Protein AF-A0A2S3ZGQ2-F1 (afdb_monomer_lite)

Organism: NCBI:txid1259217

Structure (mmCIF, N/CA/C/O backbone):
data_AF-A0A2S3ZGQ2-F1
#
_entry.id   AF-A0A2S3ZGQ2-F1
#
loop_
_atom_site.group_PDB
_atom_site.id
_atom_site.type_symbol
_atom_site.label_atom_id
_atom_site.label_alt_id
_atom_site.label_comp_id
_atom_site.label_asym_id
_atom_site.label_entity_id
_atom_site.label_seq_id
_atom_site.pdbx_PDB_ins_code
_atom_site.Cartn_x
_atom_site.Cartn_y
_atom_site.Cartn_z
_atom_site.occupancy
_atom_site.B_iso_or_equiv
_atom_site.auth_seq_id
_atom_site.auth_comp_id
_atom_site.auth_asym_id
_atom_site.auth_atom_id
_atom_site.pdbx_PDB_model_num
ATOM 1 N N . MET A 1 1 ? -3.390 -6.027 -4.469 1.00 86.38 1 MET A N 1
ATOM 2 C CA . MET A 1 1 ? -4.118 -4.735 -4.496 1.00 86.38 1 MET A CA 1
ATOM 3 C C . MET A 1 1 ? -5.632 -4.878 -4.650 1.00 86.38 1 MET A C 1
ATOM 5 O O . MET A 1 1 ? -6.342 -4.173 -3.951 1.00 86.38 1 MET A O 1
ATOM 9 N N . ALA A 1 2 ? -6.153 -5.797 -5.477 1.00 83.94 2 ALA A N 1
ATOM 10 C CA . ALA A 1 2 ? -7.603 -5.952 -5.695 1.00 83.94 2 ALA A CA 1
ATOM 11 C C . ALA A 1 2 ? -8.447 -6.063 -4.405 1.00 83.94 2 ALA A C 1
ATOM 13 O O . ALA A 1 2 ? -9.439 -5.357 -4.266 1.00 83.94 2 ALA A O 1
ATOM 14 N N . GLY A 1 3 ? -8.016 -6.861 -3.420 1.00 85.81 3 GLY A N 1
ATOM 15 C CA . GLY A 1 3 ? -8.720 -6.967 -2.133 1.00 85.81 3 GLY A CA 1
ATOM 16 C C . GLY A 1 3 ? -8.829 -5.638 -1.371 1.00 85.81 3 GLY A C 1
ATOM 17 O O . GLY A 1 3 ? -9.868 -5.350 -0.787 1.00 85.81 3 GLY A O 1
ATOM 18 N N . LEU A 1 4 ? -7.800 -4.785 -1.442 1.00 87.25 4 LEU A N 1
ATOM 19 C CA . LEU A 1 4 ? -7.829 -3.445 -0.852 1.00 87.25 4 LEU A CA 1
ATOM 20 C C . LEU A 1 4 ? -8.782 -2.509 -1.603 1.00 87.25 4 LEU A C 1
ATOM 22 O O . LEU A 1 4 ? -9.468 -1.712 -0.974 1.00 87.25 4 LEU A O 1
ATOM 26 N N . ILE A 1 5 ? -8.867 -2.622 -2.930 1.00 88.38 5 ILE A N 1
ATOM 27 C CA . ILE A 1 5 ? -9.825 -1.849 -3.734 1.00 88.38 5 ILE A CA 1
ATOM 28 C C . ILE A 1 5 ? -11.260 -2.226 -3.354 1.00 88.38 5 ILE A C 1
ATOM 30 O O . ILE A 1 5 ? -12.073 -1.341 -3.095 1.00 88.38 5 ILE A O 1
ATOM 34 N N . VAL A 1 6 ? -11.554 -3.525 -3.241 1.00 89.25 6 VAL A N 1
ATOM 35 C CA . VAL A 1 6 ? -12.868 -4.017 -2.794 1.00 89.25 6 VAL A CA 1
ATOM 36 C C . VAL A 1 6 ? -13.176 -3.541 -1.373 1.00 89.25 6 VAL A C 1
ATOM 38 O O . VAL A 1 6 ? -14.282 -3.074 -1.109 1.00 89.25 6 VAL A O 1
ATOM 41 N N . PHE A 1 7 ? -12.195 -3.586 -0.469 1.00 86.62 7 PHE A N 1
ATOM 42 C CA . PHE A 1 7 ? -12.339 -3.070 0.892 1.00 86.62 7 PHE A CA 1
ATOM 43 C C . PHE A 1 7 ? -12.689 -1.572 0.911 1.00 86.62 7 PHE A C 1
ATOM 45 O O . PHE A 1 7 ? -13.653 -1.178 1.567 1.00 86.62 7 PHE A O 1
ATOM 52 N N . GLN A 1 8 ? -11.972 -0.738 0.151 1.00 87.31 8 GLN A N 1
ATOM 53 C CA . GLN A 1 8 ? -12.269 0.697 0.067 1.00 87.31 8 GLN A CA 1
ATOM 54 C C . GLN A 1 8 ? -13.637 0.961 -0.580 1.00 87.31 8 GLN A C 1
ATOM 56 O O . GLN A 1 8 ? -14.379 1.827 -0.115 1.00 87.31 8 GLN A O 1
ATOM 61 N N . ALA A 1 9 ? -14.022 0.187 -1.599 1.00 84.06 9 ALA A N 1
ATOM 62 C CA . ALA A 1 9 ? -15.347 0.284 -2.209 1.00 84.06 9 ALA A CA 1
ATOM 63 C C . ALA A 1 9 ? -16.461 -0.057 -1.202 1.00 84.06 9 ALA A C 1
ATOM 65 O O . ALA A 1 9 ? -17.461 0.659 -1.123 1.00 84.06 9 ALA A O 1
ATOM 66 N N . ALA A 1 10 ? -16.264 -1.081 -0.366 1.00 83.69 10 ALA A N 1
ATOM 67 C CA . ALA A 1 10 ? -17.198 -1.427 0.704 1.00 83.69 10 ALA A CA 1
ATOM 68 C C . ALA A 1 10 ? -17.322 -0.303 1.751 1.00 83.69 10 ALA A C 1
ATOM 70 O O . ALA A 1 10 ? -18.431 0.009 2.190 1.00 83.69 10 ALA A O 1
ATOM 71 N N . LEU A 1 11 ? -16.216 0.358 2.117 1.00 84.12 11 LEU A N 1
ATOM 72 C CA . LEU A 1 11 ? -16.248 1.524 3.011 1.00 84.12 11 LEU A CA 1
ATOM 73 C C . LEU A 1 11 ? -17.033 2.699 2.411 1.00 84.12 11 LEU A C 1
ATOM 75 O O . LEU A 1 11 ? -17.816 3.342 3.115 1.00 84.12 11 LEU A O 1
ATOM 79 N N . ILE A 1 12 ? -16.870 2.958 1.110 1.00 84.44 12 ILE A N 1
ATOM 80 C CA . ILE A 1 12 ? -17.634 3.985 0.385 1.00 84.44 12 ILE A CA 1
ATOM 81 C C . ILE A 1 12 ? -19.126 3.636 0.354 1.00 84.44 12 ILE A C 1
ATOM 83 O O . ILE A 1 12 ? -19.959 4.523 0.557 1.00 84.44 12 ILE A O 1
ATOM 87 N N . ALA A 1 13 ? -19.466 2.356 0.176 1.00 84.19 13 ALA A N 1
ATOM 88 C CA . ALA A 1 13 ? -20.840 1.852 0.224 1.00 84.19 13 ALA A CA 1
ATOM 89 C C . ALA A 1 13 ? -21.466 1.902 1.634 1.00 84.19 13 ALA A C 1
ATOM 91 O O . ALA A 1 13 ? -22.674 1.738 1.778 1.00 84.19 13 ALA A O 1
ATOM 92 N N . GLY A 1 14 ? -20.675 2.185 2.676 1.00 81.19 14 GLY A N 1
ATOM 93 C CA . GLY A 1 14 ? -21.149 2.308 4.055 1.00 81.19 14 GLY A CA 1
ATOM 94 C C . GLY A 1 14 ? -21.094 1.012 4.861 1.00 81.19 14 GLY A C 1
ATOM 95 O O . GLY A 1 14 ? -21.750 0.923 5.898 1.00 81.19 14 GLY A O 1
ATOM 96 N N . ALA A 1 15 ? -20.309 0.022 4.425 1.00 83.12 15 ALA A N 1
ATOM 97 C CA . ALA A 1 15 ? -20.086 -1.188 5.203 1.00 83.12 15 ALA A CA 1
ATOM 98 C C . ALA A 1 15 ? -19.488 -0.849 6.587 1.00 83.12 15 ALA A C 1
ATOM 100 O O . ALA A 1 15 ? -18.647 0.053 6.692 1.00 83.12 15 ALA A O 1
ATOM 101 N N . PRO A 1 16 ? -19.857 -1.587 7.653 1.00 82.25 16 PRO A N 1
ATOM 102 C CA . PRO A 1 16 ? -19.415 -1.330 9.024 1.00 82.25 16 PRO A CA 1
ATOM 103 C C . PRO A 1 16 ? -17.975 -1.821 9.288 1.00 82.25 16 PRO A C 1
ATOM 105 O O . PRO A 1 16 ? -17.691 -2.434 10.317 1.00 82.25 16 PRO A O 1
ATOM 108 N N . LEU A 1 17 ? -17.073 -1.594 8.332 1.00 81.94 17 LEU A N 1
ATOM 109 C CA . LEU A 1 17 ? -15.675 -2.029 8.341 1.00 81.94 17 LEU A CA 1
ATOM 110 C C . LEU A 1 17 ? -14.708 -0.894 8.705 1.00 81.94 17 LEU A C 1
ATOM 112 O O . LEU A 1 17 ? -13.494 -1.092 8.689 1.00 81.94 17 LEU A O 1
ATOM 116 N N . GLY A 1 18 ? -15.220 0.289 9.057 1.00 79.44 18 GLY A N 1
ATOM 117 C CA . GLY A 1 18 ? -14.390 1.457 9.346 1.00 79.44 18 GLY A CA 1
ATOM 118 C C . GLY A 1 18 ? -13.471 1.279 10.558 1.00 79.44 18 GLY A C 1
ATOM 119 O O . GLY A 1 18 ? -12.454 1.948 10.640 1.00 79.44 18 GLY A O 1
ATOM 120 N N . GLN A 1 19 ? -13.721 0.297 11.433 1.00 80.56 19 GLN A N 1
ATOM 121 C CA . GLN A 1 19 ? -12.804 -0.056 12.527 1.00 80.56 19 GLN A CA 1
ATOM 122 C C . GLN A 1 19 ? -11.402 -0.499 12.052 1.00 80.56 19 GLN A C 1
ATOM 124 O O . GLN A 1 19 ? -10.436 -0.412 12.812 1.00 80.56 19 GLN A O 1
ATOM 129 N N . PHE A 1 20 ? -11.290 -0.973 10.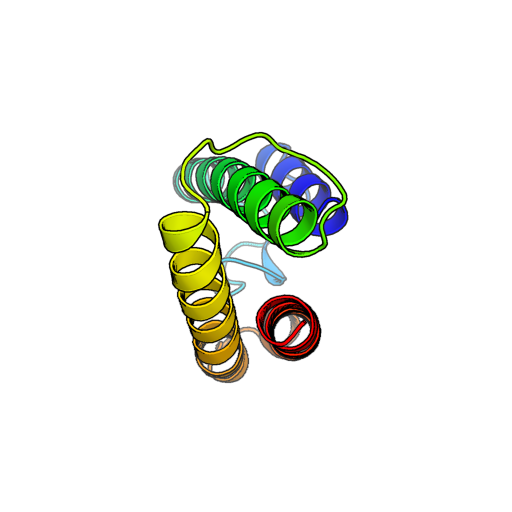806 1.00 79.50 20 PHE A N 1
ATOM 130 C CA . PHE A 1 20 ? -10.039 -1.434 10.197 1.00 79.50 20 PHE A CA 1
ATOM 131 C C . PHE A 1 20 ? -9.300 -0.337 9.418 1.00 79.50 20 PHE A C 1
ATOM 133 O O . PHE A 1 20 ? -8.254 -0.619 8.842 1.00 79.50 20 PHE A O 1
ATOM 140 N N . ALA A 1 21 ? -9.839 0.884 9.354 1.00 78.62 21 ALA A N 1
ATOM 141 C CA . ALA A 1 21 ? -9.266 1.974 8.572 1.00 78.62 21 ALA A CA 1
ATOM 142 C C . ALA A 1 21 ? -9.418 3.323 9.285 1.00 78.62 21 ALA A C 1
ATOM 144 O O . ALA A 1 21 ? -10.253 3.492 10.172 1.00 78.62 21 ALA A O 1
ATOM 145 N N . TRP A 1 22 ? -8.646 4.325 8.863 1.00 80.50 22 TRP A N 1
ATOM 146 C CA . TRP A 1 22 ? -8.788 5.707 9.338 1.00 80.50 22 TRP A CA 1
ATOM 147 C C . TRP A 1 22 ? -8.775 5.840 10.874 1.00 80.50 22 TRP A C 1
ATOM 149 O O . TRP A 1 22 ? -9.548 6.630 11.437 1.00 80.50 22 TRP A O 1
ATOM 159 N N . GLY A 1 23 ? -7.931 5.057 11.558 1.00 75.38 23 GLY A N 1
ATOM 160 C CA . GLY A 1 23 ? -7.788 5.101 13.017 1.00 75.38 23 GLY A CA 1
ATOM 161 C C . GLY A 1 23 ? -8.878 4.359 13.796 1.00 75.38 23 GLY A C 1
ATOM 162 O O . GLY A 1 23 ? -8.908 4.451 15.023 1.00 75.38 23 GLY A O 1
ATOM 163 N N . GLY A 1 24 ? -9.803 3.680 13.111 1.00 77.75 24 GLY A N 1
ATOM 164 C CA . GLY A 1 24 ? -10.856 2.851 13.703 1.00 77.75 24 GLY A CA 1
ATOM 165 C C . GLY A 1 24 ? -11.909 3.583 14.542 1.00 77.75 24 GLY A C 1
ATOM 166 O O . GLY A 1 24 ? -12.632 2.942 15.299 1.00 77.75 24 GLY A O 1
ATOM 167 N N . GLN A 1 25 ? -11.997 4.911 14.427 1.00 78.19 25 GLN A N 1
ATOM 168 C CA . GLN A 1 25 ? -12.915 5.743 15.220 1.00 78.19 25 GLN A CA 1
ATOM 169 C C . GLN A 1 25 ? -14.379 5.616 14.784 1.00 78.19 25 GLN A C 1
ATOM 171 O O . GLN A 1 25 ? -15.281 5.764 15.602 1.00 78.19 25 GLN A O 1
ATOM 176 N N . ASP A 1 26 ? -14.611 5.328 13.502 1.00 80.38 26 ASP A N 1
ATOM 177 C CA . ASP A 1 26 ? -15.945 5.261 12.919 1.00 80.38 26 ASP A CA 1
ATOM 178 C C . ASP A 1 26 ? -16.224 3.840 12.446 1.00 80.38 26 ASP A C 1
ATOM 180 O O . ASP A 1 26 ? -15.505 3.310 11.601 1.00 80.38 26 ASP A O 1
ATOM 184 N N . ARG A 1 27 ? -17.297 3.216 12.941 1.00 79.25 27 ARG A N 1
ATOM 185 C CA . ARG A 1 27 ? -17.721 1.901 12.436 1.00 79.25 27 ARG A CA 1
ATOM 186 C C . ARG A 1 27 ? -18.224 2.005 10.995 1.00 79.25 27 ARG A C 1
ATOM 188 O O . ARG A 1 27 ? -17.866 1.174 10.165 1.00 79.25 27 ARG A O 1
ATOM 195 N N . VAL A 1 28 ? -19.008 3.045 10.705 1.00 83.12 28 VAL A N 1
ATOM 196 C CA . VAL A 1 28 ? -19.469 3.422 9.363 1.00 83.12 28 VAL A CA 1
ATOM 197 C C . VAL A 1 28 ? -18.828 4.751 8.997 1.00 83.12 28 VAL A C 1
ATOM 199 O O . VAL A 1 28 ? -18.934 5.721 9.741 1.00 83.12 28 VAL A O 1
ATOM 202 N N . LEU A 1 29 ? -18.167 4.800 7.845 1.00 77.75 29 LEU A N 1
ATOM 203 C CA . LEU A 1 29 ? -17.340 5.940 7.480 1.00 77.75 29 LEU A CA 1
ATOM 204 C C . LEU A 1 29 ? -18.181 7.193 7.142 1.00 77.75 29 LEU A C 1
ATOM 206 O O . LEU A 1 29 ? -19.063 7.110 6.273 1.00 77.75 29 LEU A O 1
ATOM 210 N N . PRO A 1 30 ? -17.891 8.365 7.745 1.00 82.75 30 PRO A N 1
ATOM 211 C CA . PRO A 1 30 ? -18.504 9.634 7.363 1.00 82.75 30 PRO A CA 1
ATOM 212 C C . PRO A 1 30 ? -18.037 10.075 5.969 1.00 82.75 30 PRO A C 1
ATOM 214 O O . PRO A 1 30 ? -16.951 9.711 5.512 1.00 82.75 30 PRO A O 1
ATOM 217 N N . ILE A 1 31 ? -18.830 10.916 5.298 1.00 81.06 31 ILE A N 1
ATOM 218 C CA . ILE A 1 31 ? -18.630 11.336 3.894 1.00 81.06 31 ILE A CA 1
ATOM 219 C C . ILE A 1 31 ? -17.197 11.823 3.612 1.00 81.06 31 ILE A C 1
ATOM 221 O O . ILE A 1 31 ? -16.598 11.442 2.608 1.00 81.06 31 ILE A O 1
ATOM 225 N N . ARG A 1 32 ? -16.601 12.597 4.530 1.00 81.31 32 ARG A N 1
ATOM 226 C CA . ARG A 1 32 ? -15.225 13.108 4.387 1.00 81.31 32 ARG A CA 1
ATOM 227 C C . ARG A 1 32 ? -14.182 11.991 4.267 1.00 81.31 32 ARG A C 1
ATOM 229 O O . ARG A 1 32 ? -13.271 12.087 3.455 1.00 81.31 32 ARG A O 1
ATOM 236 N N . LYS A 1 33 ? -14.332 10.911 5.037 1.00 81.50 33 LYS A N 1
ATOM 23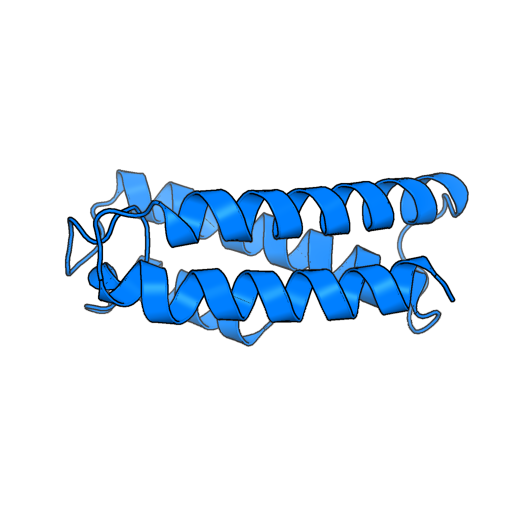7 C CA . LYS A 1 33 ? -13.422 9.755 4.997 1.00 81.50 33 LYS A CA 1
ATOM 238 C C . LYS A 1 33 ? -13.724 8.823 3.812 1.00 81.50 33 LYS A C 1
ATOM 240 O O . LYS A 1 33 ? -12.828 8.127 3.335 1.00 81.50 33 LYS A O 1
ATOM 245 N N . ARG A 1 34 ? -14.953 8.843 3.274 1.00 85.81 34 ARG A N 1
ATOM 246 C CA . ARG A 1 34 ? -15.296 8.130 2.026 1.00 85.81 34 ARG A CA 1
ATOM 247 C C . ARG A 1 34 ? -14.572 8.719 0.815 1.00 85.81 34 ARG A C 1
ATOM 249 O O . ARG A 1 34 ? -14.065 7.957 0.002 1.00 85.81 34 ARG A O 1
ATOM 256 N N . LEU A 1 35 ? -14.442 10.047 0.742 1.00 82.56 35 LEU A N 1
ATOM 257 C CA . LEU A 1 35 ? -13.606 10.713 -0.270 1.00 82.56 35 LEU A CA 1
ATOM 258 C C . LEU A 1 35 ? -12.147 10.250 -0.180 1.00 82.56 35 LEU A C 1
ATOM 260 O O . LEU A 1 35 ? -11.559 9.885 -1.191 1.00 82.56 35 LEU A O 1
ATOM 264 N N . GLY A 1 36 ? -11.596 10.171 1.035 1.00 83.38 36 GLY A N 1
ATOM 265 C CA . GLY A 1 36 ? -10.263 9.602 1.246 1.00 83.38 36 GLY A CA 1
ATOM 266 C C . GLY A 1 36 ? -10.149 8.158 0.743 1.00 83.38 36 GLY A C 1
ATOM 267 O O . GLY A 1 36 ? -9.164 7.805 0.104 1.00 83.38 36 GLY A O 1
ATOM 268 N N . SER A 1 37 ? -11.181 7.342 0.974 1.00 84.38 37 SER A N 1
ATOM 269 C CA . SER A 1 37 ? -11.236 5.946 0.511 1.00 84.38 37 SER A CA 1
ATOM 270 C C . SER A 1 37 ? -11.280 5.850 -1.022 1.00 84.38 37 SER A C 1
ATOM 272 O O . SER A 1 37 ? -10.632 4.981 -1.605 1.00 84.38 37 SER A O 1
ATOM 274 N N . ALA A 1 38 ? -11.971 6.778 -1.694 1.00 85.19 38 ALA A N 1
ATOM 275 C CA . ALA A 1 38 ? -11.971 6.875 -3.155 1.00 85.19 38 ALA A CA 1
ATOM 276 C C . ALA A 1 38 ? -10.575 7.223 -3.696 1.00 85.19 38 ALA A C 1
ATOM 278 O O . ALA A 1 38 ? -10.098 6.585 -4.635 1.00 85.19 38 ALA A O 1
ATOM 279 N N . THR A 1 39 ? -9.872 8.159 -3.051 1.00 88.50 39 THR A N 1
ATOM 280 C CA . THR A 1 39 ? -8.472 8.466 -3.379 1.00 88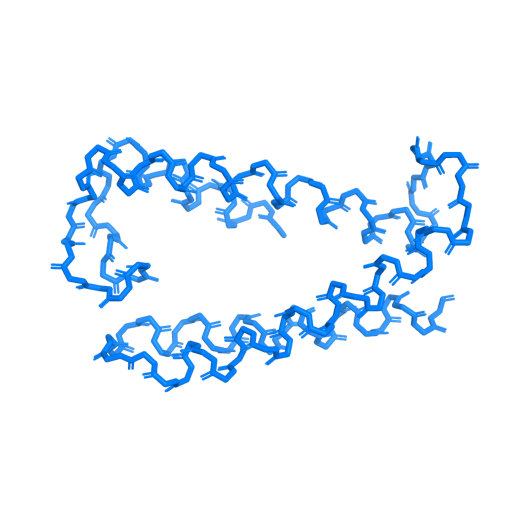.50 39 THR A CA 1
ATOM 281 C C . THR A 1 39 ? -7.571 7.242 -3.196 1.00 88.50 39 THR A C 1
ATOM 283 O O . THR A 1 39 ? -6.726 6.968 -4.049 1.00 88.50 39 THR A O 1
ATOM 286 N N . SER A 1 40 ? -7.771 6.455 -2.131 1.00 87.94 40 SER A N 1
ATOM 287 C CA . SER A 1 40 ? -7.018 5.214 -1.912 1.00 87.94 40 SER A CA 1
ATOM 288 C C . SER A 1 40 ? -7.214 4.194 -3.035 1.00 87.94 40 SER A C 1
ATOM 290 O O . SER A 1 40 ? -6.242 3.556 -3.428 1.00 87.94 40 SER A O 1
ATOM 292 N N . ILE A 1 41 ? -8.423 4.062 -3.595 1.00 89.25 41 ILE A N 1
ATOM 293 C CA . ILE A 1 41 ? -8.662 3.188 -4.758 1.00 89.25 41 ILE A CA 1
ATOM 294 C C . ILE A 1 41 ? -7.787 3.618 -5.938 1.00 89.25 41 ILE A C 1
ATOM 296 O O . ILE A 1 41 ? -7.102 2.776 -6.520 1.00 89.25 41 ILE A O 1
ATOM 300 N N . GLY A 1 42 ? -7.765 4.916 -6.257 1.00 91.06 42 GLY A N 1
ATOM 301 C CA . GLY A 1 42 ? -6.922 5.452 -7.329 1.00 91.06 42 GLY A CA 1
ATOM 302 C C . GLY A 1 42 ? -5.440 5.141 -7.114 1.00 91.06 42 GLY A C 1
ATOM 303 O O . GLY A 1 42 ? -4.770 4.643 -8.017 1.00 91.06 42 GLY A O 1
ATOM 304 N N . LEU A 1 43 ? -4.945 5.337 -5.889 1.00 91.88 43 LEU A N 1
ATOM 305 C CA . LEU A 1 43 ? -3.566 4.995 -5.531 1.00 91.88 43 LEU A CA 1
ATOM 306 C C . LEU A 1 43 ? -3.280 3.497 -5.686 1.00 91.88 43 LEU A C 1
ATOM 308 O O . LEU A 1 43 ? -2.263 3.130 -6.266 1.00 91.88 43 LEU A O 1
ATOM 312 N N . TYR A 1 44 ? -4.176 2.616 -5.235 1.00 91.50 44 TYR A N 1
ATOM 313 C CA . TYR A 1 44 ? -3.978 1.168 -5.357 1.00 91.50 44 TYR A CA 1
ATOM 314 C C . TYR A 1 44 ? -3.967 0.677 -6.804 1.00 91.50 44 TYR A C 1
ATOM 316 O O . TYR A 1 44 ? -3.264 -0.292 -7.100 1.00 91.50 44 TYR A O 1
ATOM 324 N N . LEU A 1 45 ? -4.705 1.337 -7.700 1.00 93.62 45 LEU A N 1
ATOM 325 C CA . LEU A 1 45 ? -4.630 1.069 -9.136 1.00 93.62 45 LEU A CA 1
ATOM 326 C C . LEU A 1 45 ? -3.254 1.454 -9.691 1.00 93.62 45 LEU A C 1
ATOM 328 O O . LEU A 1 45 ? -2.613 0.626 -10.335 1.00 93.62 45 LEU A O 1
ATOM 332 N N . ILE A 1 46 ? -2.762 2.654 -9.367 1.00 94.00 46 ILE A N 1
ATOM 333 C CA . ILE A 1 46 ? -1.427 3.123 -9.779 1.00 94.00 46 ILE A CA 1
ATOM 334 C C . ILE A 1 46 ? -0.337 2.179 -9.254 1.00 94.00 46 ILE A C 1
ATOM 336 O O . ILE A 1 46 ? 0.538 1.754 -10.006 1.00 94.00 46 ILE A O 1
ATOM 340 N N . PHE A 1 47 ? -0.413 1.794 -7.979 1.00 94.75 47 PHE A N 1
ATOM 341 C CA . PHE A 1 47 ? 0.536 0.861 -7.369 1.00 94.75 47 PHE A CA 1
ATOM 342 C C . PHE A 1 47 ? 0.501 -0.508 -8.050 1.00 94.75 47 PHE A C 1
ATOM 344 O O . PHE A 1 47 ? 1.547 -1.114 -8.269 1.00 94.75 47 PHE A O 1
ATOM 351 N N . GLY A 1 48 ? -0.693 -0.988 -8.411 1.00 93.31 48 GLY A N 1
ATOM 352 C CA . GLY A 1 48 ? -0.859 -2.221 -9.173 1.00 93.31 48 GLY A CA 1
ATOM 353 C C . GLY A 1 48 ? -0.155 -2.165 -10.527 1.00 93.31 48 GLY A C 1
ATOM 354 O O . GLY A 1 48 ? 0.592 -3.085 -10.846 1.00 93.31 48 GLY A O 1
ATOM 355 N N . VAL A 1 49 ? -0.335 -1.076 -11.282 1.00 94.94 49 VAL A N 1
ATOM 356 C CA . VAL A 1 49 ? 0.336 -0.873 -12.578 1.00 94.94 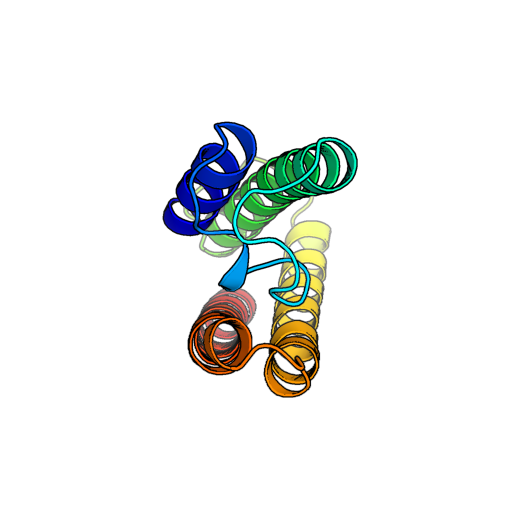49 VAL A CA 1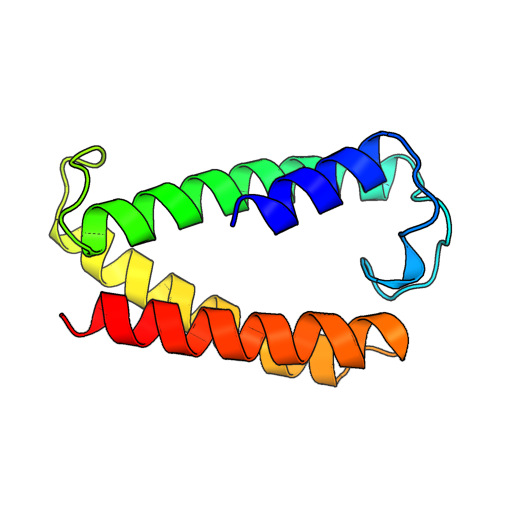
ATOM 357 C C . VAL A 1 49 ? 1.855 -0.885 -12.417 1.00 94.94 49 VAL A C 1
ATOM 359 O O . VAL A 1 49 ? 2.524 -1.616 -13.141 1.00 94.94 49 VAL A O 1
ATOM 362 N N . LEU A 1 50 ? 2.394 -0.147 -11.438 1.00 95.06 50 LEU A N 1
ATOM 363 C CA . LEU A 1 50 ? 3.838 -0.105 -11.177 1.00 95.06 50 LEU A CA 1
ATOM 364 C C . LEU A 1 50 ? 4.413 -1.497 -10.898 1.00 95.06 50 LEU A C 1
ATOM 366 O O . LEU A 1 50 ? 5.407 -1.880 -11.505 1.00 95.06 50 LEU A O 1
ATOM 370 N N . VAL A 1 51 ? 3.769 -2.267 -10.016 1.00 94.25 51 VAL A N 1
ATOM 371 C CA . VAL A 1 51 ? 4.236 -3.609 -9.637 1.00 94.25 51 VAL A CA 1
ATOM 372 C C . VAL A 1 51 ? 4.147 -4.587 -10.811 1.00 94.25 51 VAL A C 1
ATOM 374 O O . VAL A 1 51 ? 5.097 -5.323 -11.060 1.00 94.25 51 VAL A O 1
ATOM 377 N N . VAL A 1 52 ? 3.035 -4.593 -11.554 1.00 94.44 52 VAL A N 1
ATOM 378 C CA . VAL A 1 52 ? 2.840 -5.490 -12.709 1.00 94.44 52 VAL A CA 1
ATOM 379 C C . VAL A 1 52 ? 3.835 -5.169 -13.824 1.00 94.44 52 VAL A C 1
ATOM 381 O O . VAL A 1 52 ? 4.437 -6.081 -14.390 1.00 94.44 52 VAL A O 1
ATOM 384 N N . GLN A 1 53 ? 4.048 -3.885 -14.113 1.00 95.00 53 GLN A N 1
ATOM 385 C CA . GLN A 1 53 ? 5.011 -3.473 -15.127 1.00 95.00 53 GLN A CA 1
ATOM 386 C C . GLN A 1 53 ? 6.449 -3.767 -14.700 1.00 95.00 53 GLN A C 1
ATOM 388 O O . GLN A 1 53 ? 7.227 -4.289 -15.495 1.00 95.00 53 GLN A O 1
ATOM 393 N N . ARG A 1 54 ? 6.811 -3.502 -13.437 1.00 93.00 54 ARG A N 1
ATOM 394 C CA . ARG A 1 54 ? 8.152 -3.819 -12.929 1.00 93.00 54 ARG A CA 1
ATOM 395 C C . ARG A 1 54 ? 8.437 -5.323 -12.944 1.00 93.00 54 ARG A C 1
ATOM 397 O O . ARG A 1 54 ? 9.580 -5.696 -13.181 1.00 93.00 54 ARG A O 1
ATOM 404 N N . ALA A 1 55 ? 7.409 -6.155 -12.769 1.00 92.81 55 ALA A N 1
ATOM 405 C CA . ALA A 1 55 ? 7.485 -7.609 -12.909 1.00 92.81 55 ALA A CA 1
ATOM 406 C C . ALA A 1 55 ? 7.535 -8.104 -14.373 1.00 92.81 55 ALA A C 1
ATOM 408 O O . ALA A 1 55 ? 7.540 -9.311 -14.602 1.00 92.81 55 ALA A O 1
ATOM 409 N N . GLY A 1 56 ? 7.532 -7.205 -15.366 1.00 92.44 56 GLY A N 1
ATOM 410 C CA . GLY A 1 56 ? 7.585 -7.558 -16.789 1.00 92.44 56 GLY A CA 1
ATOM 411 C C . GLY A 1 56 ? 6.279 -8.126 -17.354 1.00 92.44 56 GLY A C 1
ATOM 412 O O . GLY A 1 56 ? 6.284 -8.720 -18.427 1.00 92.44 56 GLY A O 1
ATOM 413 N N . LEU A 1 57 ? 5.160 -7.968 -16.640 1.00 92.75 57 LEU A N 1
ATOM 414 C CA . LEU A 1 57 ? 3.861 -8.542 -17.015 1.00 92.75 57 LEU A CA 1
ATOM 415 C C . LEU A 1 57 ? 2.968 -7.574 -17.806 1.00 92.75 57 LEU A C 1
ATOM 417 O O . LEU A 1 57 ? 1.925 -7.977 -18.317 1.00 92.75 57 LEU A O 1
ATOM 421 N N . ALA A 1 58 ? 3.344 -6.299 -17.886 1.00 93.38 58 ALA A N 1
ATOM 422 C CA . ALA A 1 58 ? 2.666 -5.281 -18.680 1.00 93.38 58 ALA A CA 1
ATOM 423 C C . ALA A 1 58 ? 3.659 -4.192 -19.096 1.00 93.38 58 ALA A C 1
ATOM 425 O O . ALA A 1 58 ? 4.688 -4.021 -18.449 1.00 93.38 58 ALA A O 1
ATOM 426 N N . ASP A 1 59 ? 3.312 -3.417 -20.119 1.00 92.12 59 ASP A N 1
ATOM 427 C CA . ASP A 1 59 ? 4.058 -2.227 -20.523 1.00 92.12 59 ASP A CA 1
ATOM 428 C C . ASP A 1 59 ? 3.078 -1.066 -20.724 1.00 92.12 59 ASP A C 1
ATOM 430 O O . ASP A 1 59 ? 2.382 -0.980 -21.734 1.00 92.12 59 ASP A O 1
ATOM 434 N N . VAL A 1 60 ? 2.928 -0.240 -19.686 1.00 94.56 60 VAL A N 1
ATOM 435 C CA . VAL A 1 60 ? 1.920 0.834 -19.630 1.00 94.56 60 VAL A CA 1
ATOM 436 C C . VAL A 1 60 ? 2.592 2.204 -19.584 1.00 94.56 60 VAL A C 1
ATOM 438 O O . VAL A 1 60 ? 2.165 3.139 -20.255 1.00 94.56 60 VAL A O 1
ATOM 441 N N . ILE A 1 61 ? 3.642 2.337 -18.774 1.00 93.38 61 ILE A N 1
ATOM 442 C CA . ILE A 1 61 ? 4.387 3.576 -18.563 1.00 93.38 61 ILE A CA 1
ATOM 443 C C . ILE A 1 61 ? 5.633 3.558 -19.460 1.00 93.38 61 ILE A C 1
ATOM 445 O O . ILE A 1 61 ? 6.523 2.745 -19.226 1.00 93.38 61 ILE A O 1
ATOM 449 N N . PRO A 1 62 ? 5.787 4.488 -20.416 1.00 93.38 62 PRO A N 1
ATOM 450 C CA . PRO A 1 62 ? 6.859 4.445 -21.418 1.00 93.38 62 PRO A CA 1
ATOM 451 C C . PRO A 1 62 ? 8.248 4.846 -20.880 1.00 93.38 62 PRO A C 1
ATOM 453 O O . PRO A 1 62 ? 9.177 5.068 -21.654 1.00 93.38 62 PRO A O 1
ATOM 456 N N . TRP A 1 63 ? 8.407 4.988 -19.561 1.00 94.12 63 TRP A N 1
ATOM 457 C CA . TRP A 1 63 ? 9.621 5.490 -18.911 1.00 94.12 63 TRP A CA 1
ATOM 458 C C . TRP A 1 63 ? 10.170 4.463 -17.909 1.00 94.12 63 TRP A C 1
ATOM 460 O O . TRP A 1 63 ? 9.867 4.541 -16.715 1.00 94.12 63 TRP A O 1
ATOM 470 N N . PRO A 1 64 ? 11.018 3.516 -18.350 1.00 89.69 64 PRO A N 1
ATOM 471 C CA . PRO A 1 64 ? 11.488 2.415 -17.506 1.00 89.69 64 PRO A CA 1
ATOM 472 C C . PRO A 1 64 ? 12.225 2.880 -16.244 1.00 89.69 64 PRO A C 1
ATOM 474 O O . PRO A 1 64 ? 11.976 2.373 -15.152 1.00 89.69 64 PRO A O 1
ATOM 477 N N . GLY A 1 65 ? 13.076 3.907 -16.363 1.00 93.38 65 GLY A N 1
ATOM 478 C CA . GLY A 1 65 ? 13.798 4.475 -15.218 1.00 93.38 65 GLY A CA 1
ATOM 479 C C . GLY A 1 65 ? 12.863 5.041 -14.146 1.00 93.38 65 GLY A C 1
ATOM 480 O O . GLY A 1 65 ? 13.099 4.853 -12.954 1.00 93.38 65 GLY A O 1
ATOM 481 N N . PHE A 1 66 ? 11.754 5.662 -14.561 1.00 95.38 66 PHE A N 1
ATOM 482 C CA . PHE A 1 66 ? 10.732 6.139 -13.634 1.00 95.38 66 PHE A CA 1
ATOM 483 C C . PHE A 1 66 ? 10.048 4.976 -12.913 1.00 95.38 66 PHE A C 1
ATOM 485 O O . PHE A 1 66 ? 9.896 5.039 -11.698 1.00 95.38 66 PHE A O 1
ATOM 492 N N . VAL A 1 67 ? 9.684 3.898 -13.620 1.00 95.38 67 VAL A N 1
ATOM 493 C CA . VAL A 1 67 ? 9.041 2.719 -13.009 1.00 95.38 67 VAL A CA 1
ATOM 494 C C . VAL A 1 67 ? 9.946 2.076 -11.955 1.00 95.38 67 VAL A C 1
ATOM 496 O O . VAL A 1 67 ? 9.470 1.718 -10.875 1.00 95.38 67 VAL A O 1
ATOM 499 N N . ILE A 1 68 ? 11.253 1.988 -12.222 1.00 94.62 68 ILE A N 1
ATOM 500 C CA . ILE A 1 68 ? 12.237 1.460 -11.265 1.00 94.62 68 ILE A CA 1
ATOM 501 C C . ILE A 1 68 ? 12.248 2.305 -9.987 1.00 94.62 68 ILE A C 1
ATOM 503 O O . ILE A 1 68 ? 12.047 1.774 -8.892 1.00 94.62 68 ILE A O 1
ATOM 507 N N . VAL A 1 69 ? 12.429 3.623 -10.118 1.00 96.88 69 VAL A N 1
ATOM 508 C CA . VAL A 1 69 ? 12.472 4.536 -8.965 1.00 96.88 69 VAL A CA 1
ATOM 509 C C . VAL A 1 69 ? 11.135 4.536 -8.219 1.00 96.88 69 VAL A C 1
ATOM 511 O O . VAL A 1 69 ? 11.110 4.413 -6.996 1.00 96.88 69 VAL A O 1
ATOM 514 N N . ALA A 1 70 ? 10.016 4.607 -8.939 1.00 96.31 70 ALA A N 1
ATOM 515 C CA . ALA A 1 70 ? 8.679 4.620 -8.359 1.00 96.31 70 ALA A CA 1
ATOM 516 C C . ALA A 1 70 ? 8.365 3.333 -7.582 1.00 96.31 70 ALA A C 1
ATOM 518 O O . ALA A 1 70 ? 7.717 3.398 -6.539 1.00 96.31 70 ALA A O 1
ATOM 519 N N . THR A 1 71 ? 8.858 2.174 -8.031 1.00 95.69 71 THR A N 1
ATOM 520 C CA . THR A 1 71 ? 8.666 0.906 -7.306 1.00 95.69 71 THR A CA 1
ATOM 521 C C . THR A 1 71 ? 9.449 0.888 -5.990 1.00 95.69 71 THR A C 1
ATOM 523 O O . THR A 1 71 ? 8.918 0.452 -4.968 1.00 95.69 71 THR A O 1
ATOM 526 N N . TRP A 1 72 ? 10.670 1.433 -5.964 1.00 97.31 72 TRP A N 1
ATOM 527 C CA . TRP A 1 72 ? 1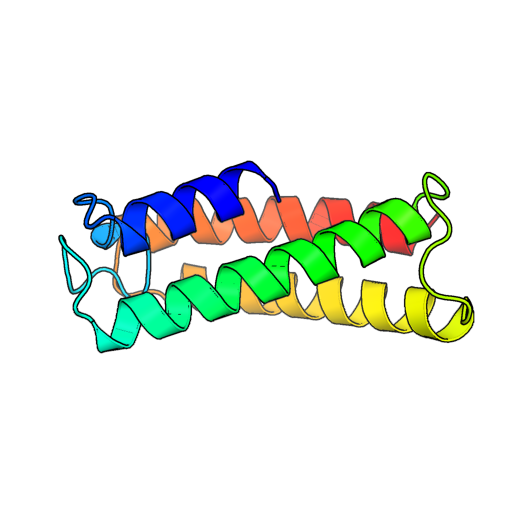1.429 1.600 -4.717 1.00 97.31 72 TRP A CA 1
ATOM 528 C C . TRP A 1 72 ? 10.773 2.594 -3.757 1.00 97.31 72 TRP A C 1
ATOM 530 O O . TRP A 1 72 ? 10.678 2.326 -2.557 1.00 97.31 72 TRP A O 1
ATOM 540 N N . VAL A 1 73 ? 10.258 3.711 -4.275 1.00 97.12 73 VAL A N 1
ATOM 541 C CA . VAL A 1 73 ? 9.475 4.668 -3.477 1.00 97.12 73 VAL A CA 1
ATOM 542 C C . VAL A 1 73 ? 8.228 3.994 -2.901 1.00 97.12 73 VAL A C 1
ATOM 544 O O . VAL A 1 73 ? 7.916 4.183 -1.726 1.00 97.12 73 VAL A O 1
ATOM 547 N N . LEU A 1 74 ? 7.544 3.158 -3.685 1.00 96.31 74 LEU A N 1
ATOM 548 C CA . LEU A 1 74 ? 6.381 2.396 -3.236 1.00 96.31 74 LEU A CA 1
ATOM 549 C C . LEU A 1 74 ? 6.738 1.372 -2.144 1.00 96.31 74 LEU A C 1
ATOM 551 O O . LEU A 1 74 ? 6.007 1.248 -1.160 1.00 96.31 74 LEU A O 1
ATOM 555 N N . ALA A 1 75 ? 7.873 0.680 -2.262 1.00 95.62 75 ALA A N 1
ATOM 556 C CA . ALA A 1 75 ? 8.380 -0.179 -1.192 1.00 95.62 75 ALA A CA 1
ATOM 557 C C . ALA A 1 75 ? 8.621 0.624 0.100 1.00 95.62 75 ALA A C 1
ATOM 559 O O . ALA A 1 75 ? 8.152 0.226 1.169 1.00 95.62 75 ALA A O 1
ATOM 560 N N . GLY A 1 76 ? 9.264 1.793 -0.003 1.00 96.25 76 GLY A N 1
ATOM 561 C CA . GLY A 1 76 ? 9.451 2.717 1.120 1.00 96.25 76 GLY A CA 1
ATOM 562 C C . GLY A 1 76 ? 8.130 3.185 1.740 1.00 96.25 76 GLY A C 1
ATOM 563 O O . GLY A 1 76 ? 7.989 3.210 2.963 1.00 96.25 76 GLY A O 1
ATOM 564 N N . TYR A 1 77 ? 7.128 3.479 0.910 1.00 95.88 77 TYR A N 1
ATOM 565 C CA . TYR A 1 77 ? 5.781 3.830 1.358 1.00 95.88 77 TYR A CA 1
ATOM 566 C C . TYR A 1 77 ? 5.135 2.705 2.181 1.00 95.88 77 TYR A C 1
ATOM 568 O O . TYR A 1 77 ? 4.574 2.974 3.246 1.00 95.88 77 TYR A O 1
ATOM 576 N N . PHE A 1 78 ? 5.241 1.442 1.750 1.00 95.25 78 PHE A N 1
ATOM 577 C CA . PHE A 1 78 ? 4.711 0.320 2.532 1.00 95.25 78 PHE A CA 1
ATOM 578 C C . PHE A 1 78 ? 5.476 0.096 3.834 1.00 95.25 78 PHE A C 1
ATOM 580 O O . PHE A 1 78 ? 4.834 -0.159 4.852 1.00 95.25 78 PHE A O 1
ATOM 587 N N . LEU A 1 79 ? 6.805 0.254 3.838 1.00 94.94 79 LEU A N 1
ATOM 588 C CA . LEU A 1 79 ? 7.613 0.191 5.062 1.00 94.94 79 LEU A CA 1
ATOM 589 C C . LEU A 1 79 ? 7.182 1.253 6.079 1.00 94.94 79 LEU A C 1
ATOM 591 O O . LEU A 1 79 ? 6.974 0.938 7.251 1.00 94.94 79 LEU A O 1
ATOM 595 N N . LEU A 1 80 ? 6.963 2.490 5.628 1.00 94.94 80 LEU A N 1
ATOM 596 C CA . LEU A 1 80 ? 6.397 3.540 6.473 1.00 94.94 80 LEU A CA 1
ATOM 597 C C . LEU A 1 80 ? 4.995 3.152 6.968 1.00 94.94 80 LEU A C 1
ATOM 599 O O . LEU A 1 80 ? 4.678 3.323 8.145 1.00 94.94 80 LEU A O 1
ATOM 603 N N . GLY A 1 81 ? 4.179 2.565 6.090 1.00 91.94 81 GLY A N 1
ATOM 604 C CA . GLY A 1 81 ? 2.865 2.023 6.424 1.00 91.94 81 GLY A CA 1
ATOM 605 C C . GLY A 1 81 ? 2.901 0.999 7.560 1.00 91.94 81 GLY A C 1
ATOM 606 O O . GLY A 1 81 ? 2.013 1.030 8.409 1.00 91.94 81 GLY A O 1
ATOM 607 N N . ILE A 1 82 ? 3.927 0.145 7.647 1.00 92.75 82 ILE A N 1
ATOM 608 C CA . ILE A 1 82 ? 4.088 -0.796 8.770 1.00 92.75 82 ILE A CA 1
ATOM 609 C C . ILE A 1 82 ? 4.159 -0.024 10.087 1.00 92.75 82 ILE A C 1
ATOM 611 O O . ILE A 1 82 ? 3.407 -0.327 11.010 1.00 92.75 82 ILE A O 1
ATOM 615 N N . VAL A 1 83 ? 5.024 0.991 10.160 1.00 94.12 83 VAL A N 1
ATOM 616 C CA . VAL A 1 83 ? 5.240 1.788 11.376 1.00 94.12 83 VAL A CA 1
ATOM 617 C C . VAL A 1 83 ? 3.969 2.540 11.764 1.00 94.12 83 VAL A C 1
ATOM 619 O O . VAL A 1 83 ? 3.537 2.470 12.914 1.00 94.12 83 VAL A O 1
ATOM 622 N N . LEU A 1 84 ? 3.334 3.211 10.800 1.00 91.38 84 LEU A N 1
ATOM 623 C CA . LEU A 1 84 ? 2.123 3.996 11.045 1.00 91.38 84 LEU A CA 1
ATOM 624 C C . LEU A 1 84 ? 0.953 3.116 11.508 1.00 91.38 84 LEU A C 1
ATOM 626 O O . LEU A 1 84 ? 0.273 3.462 12.473 1.00 91.38 84 LEU A O 1
ATOM 630 N N . ASN A 1 85 ? 0.742 1.959 10.872 1.00 90.50 85 ASN A N 1
ATOM 631 C CA . ASN A 1 85 ? -0.324 1.035 11.265 1.00 90.50 85 ASN A CA 1
ATOM 632 C C . ASN A 1 85 ? -0.002 0.313 12.582 1.00 90.50 85 ASN A C 1
ATOM 634 O O . ASN A 1 85 ? -0.903 0.082 13.387 1.00 90.50 85 ASN A O 1
ATOM 638 N N . ALA A 1 86 ? 1.272 0.007 12.853 1.00 89.00 86 ALA A N 1
ATOM 639 C CA . ALA A 1 86 ? 1.702 -0.556 14.133 1.00 89.00 86 ALA A CA 1
ATOM 640 C C . ALA A 1 86 ? 1.479 0.420 15.301 1.00 89.00 86 ALA A C 1
ATOM 642 O O . ALA A 1 86 ? 1.153 -0.011 16.409 1.00 89.00 86 ALA A O 1
ATOM 643 N N . ALA A 1 87 ? 1.612 1.723 15.039 1.00 89.38 87 ALA A N 1
ATOM 644 C CA . ALA A 1 87 ? 1.338 2.800 15.985 1.00 89.38 87 ALA A CA 1
ATOM 645 C C . ALA A 1 87 ? -0.154 3.187 16.075 1.00 89.38 87 ALA A C 1
ATOM 647 O O . ALA A 1 87 ? -0.503 4.059 16.877 1.00 89.38 87 ALA A O 1
ATOM 648 N N . SER A 1 88 ? -1.046 2.568 15.286 1.00 85.94 88 SER A N 1
ATOM 649 C CA . SER A 1 88 ? -2.475 2.894 15.335 1.00 85.94 88 SER A CA 1
ATOM 650 C C . SER A 1 88 ? -3.073 2.603 16.714 1.00 85.94 88 SER A C 1
ATOM 652 O O . SER A 1 88 ? -2.788 1.592 17.361 1.00 85.94 88 SER A O 1
ATOM 654 N N . ARG A 1 89 ? -3.967 3.499 17.148 1.00 82.25 89 ARG A N 1
ATOM 655 C CA . ARG A 1 89 ? -4.763 3.342 18.374 1.00 82.25 89 ARG A CA 1
ATOM 656 C C . ARG A 1 89 ? -5.843 2.262 18.224 1.00 82.25 89 ARG A C 1
ATOM 658 O O . ARG A 1 89 ? -6.313 1.738 19.233 1.00 82.25 89 ARG A O 1
ATOM 665 N N . SER A 1 90 ? -6.227 1.913 16.993 1.00 83.25 90 SER A N 1
ATOM 666 C CA . SER A 1 90 ? -7.192 0.848 16.711 1.00 83.25 90 SER A CA 1
ATOM 667 C C . SER A 1 90 ? -6.505 -0.518 16.743 1.00 83.25 90 SER A C 1
ATOM 669 O O . SER A 1 90 ? -5.640 -0.820 15.919 1.00 83.25 90 SER A O 1
ATOM 671 N N . ARG A 1 91 ? -6.909 -1.381 17.688 1.00 84.44 91 ARG A N 1
ATOM 672 C CA . ARG A 1 91 ? -6.426 -2.773 17.748 1.00 84.44 91 ARG A CA 1
ATOM 673 C C . ARG A 1 91 ? -6.724 -3.541 16.448 1.00 84.44 91 ARG A C 1
ATOM 675 O O . ARG A 1 91 ? -5.790 -4.167 15.952 1.00 84.44 91 ARG A O 1
ATOM 682 N N . PRO A 1 92 ? -7.949 -3.501 15.882 1.00 83.00 92 PRO A N 1
ATOM 683 C CA . PRO A 1 92 ? -8.228 -4.147 14.601 1.00 83.00 92 PRO A CA 1
ATOM 684 C C . PRO A 1 92 ? -7.295 -3.676 13.482 1.00 83.00 92 PRO A C 1
ATOM 686 O O . PRO A 1 92 ? -6.690 -4.508 12.819 1.00 83.00 92 PRO A O 1
ATOM 689 N N . GLU A 1 93 ? -7.114 -2.363 13.322 1.00 82.19 93 GLU A N 1
ATOM 690 C CA . GLU A 1 93 ? -6.251 -1.791 12.278 1.00 82.19 93 GLU A CA 1
ATOM 691 C C . GLU A 1 93 ? -4.790 -2.214 12.456 1.00 82.19 93 GLU A C 1
ATOM 693 O O . GLU A 1 93 ? -4.149 -2.641 11.498 1.00 82.19 93 GLU A O 1
ATOM 698 N N . ARG A 1 94 ? -4.276 -2.199 13.691 1.00 88.25 94 ARG A N 1
ATOM 699 C CA . ARG A 1 94 ? -2.912 -2.649 13.991 1.00 88.25 94 ARG A CA 1
ATOM 700 C C . ARG A 1 94 ? -2.681 -4.112 13.607 1.00 88.25 94 ARG A C 1
ATOM 702 O O . ARG A 1 94 ? -1.646 -4.426 13.025 1.00 88.25 94 ARG A O 1
ATOM 709 N N . TRP A 1 95 ? -3.617 -5.004 13.930 1.00 89.06 95 TRP A N 1
ATOM 710 C CA . TRP A 1 95 ? -3.465 -6.444 13.686 1.00 89.06 95 TRP A CA 1
ATOM 711 C C . TRP A 1 95 ? -3.782 -6.874 12.251 1.00 89.06 95 TRP A C 1
ATOM 713 O O . TRP A 1 95 ? -3.390 -7.970 11.864 1.00 89.06 95 TRP A O 1
ATOM 723 N N . THR A 1 96 ? -4.442 -6.037 11.448 1.00 88.19 96 THR A N 1
ATOM 724 C CA . THR A 1 96 ? -4.704 -6.343 10.032 1.00 88.19 96 THR A CA 1
ATOM 725 C C . THR A 1 96 ? -3.794 -5.568 9.089 1.00 88.19 96 THR A C 1
ATOM 727 O O . THR A 1 96 ? -3.177 -6.159 8.205 1.00 88.19 96 THR A O 1
ATOM 730 N N . MET A 1 97 ? -3.675 -4.252 9.271 1.00 88.81 97 MET A N 1
ATOM 731 C CA . MET A 1 97 ? -2.998 -3.381 8.312 1.00 88.81 97 MET A CA 1
ATOM 732 C C . MET A 1 97 ? -1.481 -3.411 8.459 1.00 88.81 97 MET A C 1
ATOM 734 O O . MET A 1 97 ? -0.796 -3.407 7.443 1.00 88.81 97 MET A O 1
ATOM 738 N N . ALA A 1 98 ? -0.929 -3.504 9.674 1.00 90.69 98 ALA A N 1
ATOM 739 C CA . ALA A 1 98 ? 0.527 -3.576 9.825 1.00 90.69 98 ALA A CA 1
ATOM 740 C C . ALA A 1 98 ? 1.117 -4.866 9.209 1.00 90.69 98 ALA A C 1
ATOM 742 O O . ALA A 1 98 ? 2.061 -4.752 8.423 1.00 90.69 98 ALA A O 1
ATOM 743 N N . PRO A 1 99 ? 0.546 -6.070 9.445 1.00 91.38 99 PRO A N 1
ATOM 744 C CA . PRO A 1 99 ? 0.981 -7.279 8.745 1.00 91.38 99 PRO A CA 1
ATOM 745 C C . PRO A 1 99 ? 0.762 -7.198 7.233 1.00 91.38 99 PRO A C 1
ATOM 747 O O . PRO A 1 99 ? 1.633 -7.605 6.469 1.00 91.38 99 PRO A O 1
ATOM 750 N N . LEU A 1 100 ? -0.361 -6.626 6.782 1.00 92.12 100 LEU A N 1
ATOM 751 C CA . LEU A 1 100 ? -0.617 -6.439 5.355 1.00 92.12 100 LEU A CA 1
ATOM 752 C C . LEU A 1 100 ? 0.435 -5.531 4.704 1.00 92.12 100 LEU A C 1
ATOM 754 O O . LEU A 1 100 ? 0.973 -5.882 3.657 1.00 92.12 100 LEU A O 1
ATOM 758 N N . CYS A 1 101 ? 0.771 -4.400 5.329 1.00 93.19 101 CYS A N 1
ATOM 759 C CA . CYS A 1 101 ? 1.847 -3.523 4.873 1.00 93.19 101 CYS A CA 1
ATOM 760 C C . CYS A 1 101 ? 3.195 -4.248 4.850 1.00 93.19 101 CYS A C 1
ATOM 762 O O . CYS A 1 101 ? 3.958 -4.035 3.916 1.00 93.19 101 CYS A O 1
ATOM 764 N N . ALA A 1 102 ? 3.476 -5.129 5.815 1.00 93.88 102 ALA A N 1
ATOM 765 C CA . ALA A 1 102 ? 4.712 -5.911 5.835 1.00 93.88 102 ALA A CA 1
ATOM 766 C C . ALA A 1 102 ? 4.795 -6.890 4.657 1.00 93.88 102 ALA A C 1
ATOM 768 O O . ALA A 1 102 ? 5.814 -6.937 3.967 1.00 93.88 102 ALA A O 1
ATOM 769 N N . VAL A 1 103 ? 3.706 -7.609 4.371 1.00 95.56 103 VAL A N 1
ATOM 770 C CA . VAL A 1 103 ? 3.619 -8.494 3.198 1.00 95.56 103 VAL A CA 1
ATOM 771 C C . VAL A 1 103 ? 3.774 -7.691 1.906 1.00 95.56 103 VAL A C 1
ATOM 773 O O . VAL A 1 103 ? 4.568 -8.064 1.044 1.00 95.56 103 VAL A O 1
ATOM 776 N N . LEU A 1 104 ? 3.064 -6.567 1.771 1.00 93.94 104 LEU A N 1
ATOM 777 C CA . LEU A 1 104 ? 3.153 -5.715 0.583 1.00 93.94 104 LEU A CA 1
ATOM 778 C C . LEU A 1 104 ? 4.549 -5.113 0.407 1.00 93.94 104 LEU A C 1
ATOM 780 O O . LEU A 1 104 ? 5.042 -5.086 -0.718 1.00 93.94 104 LEU A O 1
ATOM 784 N N . ALA A 1 105 ? 5.204 -4.681 1.486 1.00 94.56 105 ALA A N 1
ATOM 785 C CA . ALA A 1 105 ? 6.578 -4.192 1.445 1.00 94.56 105 ALA A CA 1
ATOM 786 C C . ALA A 1 105 ? 7.531 -5.285 0.952 1.00 94.56 105 ALA A C 1
ATOM 788 O O . ALA A 1 105 ? 8.265 -5.054 -0.004 1.00 94.56 105 ALA A O 1
ATOM 789 N N . GLY A 1 106 ? 7.468 -6.486 1.538 1.00 94.81 106 GLY A N 1
ATOM 790 C CA . GLY A 1 106 ? 8.313 -7.612 1.135 1.00 94.81 106 GLY A CA 1
ATOM 791 C C . GLY A 1 106 ? 8.130 -7.982 -0.337 1.00 94.81 106 GLY A C 1
ATOM 792 O O . GLY A 1 106 ? 9.103 -8.045 -1.082 1.00 94.81 106 GLY A O 1
ATOM 793 N N . LEU A 1 107 ? 6.881 -8.144 -0.784 1.00 94.00 107 LEU A N 1
ATOM 794 C CA . LEU A 1 107 ? 6.579 -8.448 -2.186 1.00 94.00 107 LEU A CA 1
ATOM 795 C C . LEU A 1 107 ? 7.036 -7.333 -3.135 1.00 94.00 107 LEU A C 1
ATOM 797 O O . LEU A 1 107 ? 7.594 -7.619 -4.189 1.00 94.00 107 LEU A O 1
ATOM 801 N N . THR A 1 108 ? 6.834 -6.067 -2.764 1.00 93.44 108 THR A N 1
ATOM 802 C CA . THR A 1 108 ? 7.245 -4.931 -3.604 1.00 93.44 108 THR A CA 1
ATOM 803 C C . THR A 1 108 ? 8.766 -4.828 -3.688 1.00 93.44 108 THR A C 1
ATOM 805 O O . THR A 1 108 ? 9.284 -4.536 -4.758 1.00 93.44 108 THR A O 1
ATOM 808 N N . VAL A 1 109 ? 9.495 -5.118 -2.604 1.00 94.62 109 VAL A N 1
ATOM 809 C CA . VAL A 1 109 ? 10.966 -5.185 -2.618 1.00 94.62 109 VAL A CA 1
ATOM 810 C C . VAL A 1 109 ? 11.453 -6.319 -3.518 1.00 94.62 109 VAL A C 1
ATOM 812 O O . VAL A 1 109 ? 12.349 -6.092 -4.322 1.00 94.62 109 VAL A O 1
ATOM 815 N N . LEU A 1 110 ? 10.845 -7.508 -3.446 1.00 94.50 110 LEU A N 1
ATOM 816 C CA . LEU A 1 110 ? 11.196 -8.618 -4.342 1.00 94.50 110 LEU A CA 1
ATOM 817 C C . LEU A 1 110 ? 11.019 -8.232 -5.816 1.00 94.50 110 LEU A C 1
ATOM 819 O O . LEU A 1 110 ? 11.908 -8.482 -6.623 1.00 94.50 110 LEU A O 1
ATOM 823 N N . VAL A 1 111 ? 9.910 -7.565 -6.146 1.00 92.75 111 VAL A N 1
ATOM 824 C CA . VAL A 1 111 ? 9.655 -7.039 -7.497 1.00 92.75 111 VAL A CA 1
ATOM 825 C C . VAL A 1 111 ? 10.619 -5.906 -7.864 1.00 92.75 111 VAL A C 1
ATOM 827 O O . VAL A 1 111 ? 10.996 -5.767 -9.017 1.00 92.75 111 VAL A O 1
ATOM 830 N N . ALA A 1 112 ? 11.038 -5.073 -6.911 1.00 90.94 112 ALA A N 1
ATOM 831 C CA . ALA A 1 112 ? 11.986 -3.995 -7.181 1.00 90.94 112 ALA A CA 1
ATOM 832 C C . ALA A 1 112 ? 13.402 -4.518 -7.489 1.00 90.94 112 ALA A C 1
ATOM 834 O O . ALA A 1 112 ? 14.127 -3.878 -8.257 1.00 90.94 112 ALA A O 1
ATOM 835 N N . LEU A 1 113 ? 13.782 -5.655 -6.893 1.00 91.19 113 LEU A N 1
ATOM 836 C CA . LEU A 1 113 ? 15.103 -6.277 -7.017 1.00 91.19 113 LEU A CA 1
ATOM 837 C C . LEU A 1 113 ? 15.326 -7.023 -8.339 1.00 91.19 113 LEU A C 1
ATOM 839 O O . LEU A 1 113 ? 16.450 -7.002 -8.834 1.00 91.19 113 LEU A O 1
ATOM 843 N N . GLY A 1 114 ? 14.302 -7.690 -8.878 1.00 80.81 114 GLY A N 1
ATOM 844 C CA . GLY A 1 114 ? 14.370 -8.382 -10.174 1.00 80.81 114 GLY A CA 1
ATOM 845 C C . GLY A 1 114 ? 13.852 -7.483 -11.266 1.00 80.81 114 GLY A C 1
ATOM 846 O O . GLY A 1 114 ? 14.629 -6.962 -12.089 1.00 80.81 114 GLY A O 1
#

Sequence (114 aa):
MAGLIVFQAALIAGAPLGQFAWGGQDRVLPIRKRLGSATSIGLYLIFGVLVVQRAGLADVIPWPGFVIVATWVLAGYFLLGIVLNAASRSRPERWTMAPLCAVLAGLTVLVALG

pLDDT: mean 89.05, std 5.72, range [75.38, 97.31]

Radius of gyration: 14.92 Å; chains: 1; bounding box: 36×22×40 Å

Secondary structure (DSSP, 8-state):
-HHHHHHHHHHHHT-S-GGGSGGG--SS--HHHHHHHHHHHHHHHHHHHHHHHHTTS----S-HHHHHHHHHHHHHHHHHHHHHHHT-S-HHHHHHHHHHHHHHHHHHHHHHH-

Foldseek 3Di:
DVVLLVVLVCLLVQQLCCLQDDLRPGSRDDPVVNVVSVVVNVVVVVLVVLLCVLLVNDDDDPDVVCSLVVLVVVLVVLVVQLVVQCPRPRPNNVVPRNVVSVVVSVSSVVSSVD